Protein AF-A0A835W3C2-F1 (afdb_monomer)

pLDDT: mean 77.64, std 16.6, range [31.92, 95.81]

Solvent-accessible surface area (backbone atoms only — not comparable to full-atom values): 8813 Å² total; per-residue (Å²): 135,91,72,78,81,77,88,58,98,59,86,47,52,57,48,90,81,67,45,56,39,49,65,48,76,49,64,29,28,27,77,44,80,48,76,58,90,80,34,41,36,35,33,32,38,70,82,83,68,82,67,42,44,32,39,32,62,72,54,100,86,49,81,80,84,54,79,68,42,33,36,40,35,33,26,36,48,43,75,43,81,40,80,54,78,83,64,94,79,68,89,90,65,84,85,65,62,39,76,44,72,31,30,50,33,79,43,78,43,81,41,82,78,34,82,84,45,51,65,59,51,52,53,53,53,48,48,42,60,72,54,48,50,56,52,33,50,76,68,72,51,65,75,84,126

Sequence (145 aa):
MLSTLTTTESKRLKTSHGLEFKLAWVQGHVVSIGQEGSSVELTISDGSGPTLTACFRPALDQPVPELGQYVLLVGRLCQRRVPAARSQDDEAASKKRRKEWQLAAQKLKLLGGAARRAELWKQEVLMLHETIYPTLVQRGLTPTQ

Secondary structure (DSSP, 8-state):
--------S-SSEEPTTS-EESEEEEEEEEEEEEEETTEEEEEEE-SSSS-EEEEE---TTPPPPPTT-EEEEEEEEEEEEEPPP--SS-TT----PEEEEEEEEEEEEE-TTGGGTHHHHHHHHHHIIIIIHHHHHHTT-----

Radius of gyration: 17.04 Å; Cα contacts (8 Å, |Δi|>4): 234; chains: 1; bounding box: 37×49×38 Å

Mean predicted aligned error: 10.24 Å

Structure (mmCIF, N/CA/C/O backbone):
data_AF-A0A835W3C2-F1
#
_entry.id   AF-A0A835W3C2-F1
#
loop_
_atom_site.group_PDB
_atom_site.id
_atom_site.type_symbol
_atom_site.label_atom_id
_atom_site.label_alt_id
_atom_site.label_comp_id
_atom_site.label_asym_id
_atom_site.label_entity_id
_atom_site.label_seq_id
_atom_site.pdbx_PDB_ins_code
_atom_site.Cartn_x
_atom_site.Cartn_y
_atom_site.Cartn_z
_atom_site.occupancy
_atom_site.B_iso_or_equiv
_atom_site.auth_seq_id
_atom_site.auth_comp_id
_atom_site.auth_asym_id
_atom_site.auth_atom_id
_atom_site.pdbx_PDB_model_num
ATOM 1 N N . MET A 1 1 ? 17.436 3.508 -3.710 1.00 31.92 1 MET A N 1
ATOM 2 C CA . MET A 1 1 ? 17.337 4.644 -4.655 1.00 31.92 1 MET A CA 1
ATOM 3 C C . MET A 1 1 ? 16.161 4.393 -5.590 1.00 31.92 1 MET A C 1
ATOM 5 O O . MET A 1 1 ? 16.217 3.438 -6.350 1.00 31.92 1 MET A O 1
ATOM 9 N N . LEU A 1 2 ? 15.087 5.184 -5.507 1.00 34.00 2 LEU A N 1
ATOM 10 C CA . LEU A 1 2 ? 13.957 5.112 -6.444 1.00 34.00 2 LEU A CA 1
ATOM 11 C C . LEU A 1 2 ? 14.202 6.105 -7.583 1.00 34.00 2 LEU A C 1
ATOM 13 O O . LEU A 1 2 ? 13.963 7.303 -7.443 1.00 34.00 2 LEU A O 1
ATOM 17 N N . SER A 1 3 ? 14.737 5.600 -8.690 1.00 32.91 3 SER A N 1
ATOM 18 C CA . SER A 1 3 ? 15.066 6.396 -9.871 1.00 32.91 3 SER A CA 1
ATOM 19 C C . SER A 1 3 ? 13.843 6.533 -10.783 1.00 32.91 3 SER A C 1
ATOM 21 O O . SER A 1 3 ? 13.309 5.541 -11.273 1.00 32.91 3 SER A O 1
ATOM 23 N N . THR A 1 4 ? 13.415 7.784 -10.975 1.00 38.66 4 THR A N 1
ATOM 24 C CA . THR A 1 4 ? 12.726 8.326 -12.163 1.00 38.66 4 THR A CA 1
ATOM 25 C C . THR A 1 4 ? 11.587 7.489 -12.772 1.00 38.66 4 THR A C 1
ATOM 27 O O . THR A 1 4 ? 11.744 6.745 -13.737 1.00 38.66 4 THR A O 1
ATOM 30 N N . LEU A 1 5 ? 10.376 7.729 -12.258 1.00 45.06 5 LEU A N 1
ATOM 31 C CA . LEU A 1 5 ? 9.103 7.292 -12.836 1.00 45.06 5 LEU A CA 1
ATOM 32 C C . LEU A 1 5 ? 8.813 8.070 -14.129 1.00 45.06 5 LEU A C 1
ATOM 34 O O . LEU A 1 5 ? 8.457 9.248 -14.084 1.00 45.06 5 LEU A O 1
ATOM 38 N N . THR A 1 6 ? 8.929 7.423 -15.286 1.00 42.06 6 THR A N 1
ATOM 39 C CA . THR A 1 6 ? 8.504 8.015 -16.561 1.00 42.06 6 THR A CA 1
ATOM 40 C C . THR A 1 6 ? 7.017 7.746 -16.784 1.00 42.06 6 THR A C 1
ATOM 42 O O . THR A 1 6 ? 6.575 6.625 -17.031 1.00 42.06 6 THR A O 1
ATOM 45 N N . THR A 1 7 ? 6.208 8.797 -16.666 1.00 44.00 7 THR A N 1
ATOM 46 C CA . THR A 1 7 ? 4.791 8.777 -17.038 1.00 44.00 7 THR A CA 1
ATOM 47 C C . THR A 1 7 ? 4.669 8.755 -18.559 1.00 44.00 7 THR A C 1
ATOM 49 O O . THR A 1 7 ? 4.656 9.806 -19.194 1.00 44.00 7 THR A O 1
ATOM 52 N N . THR A 1 8 ? 4.589 7.569 -19.149 1.00 43.88 8 THR A N 1
ATOM 53 C CA . THR A 1 8 ? 4.031 7.394 -20.498 1.00 43.88 8 THR A CA 1
ATOM 54 C C . THR A 1 8 ? 2.533 7.114 -20.387 1.00 43.88 8 THR A C 1
ATOM 56 O O . THR A 1 8 ? 2.042 6.760 -19.318 1.00 43.88 8 THR A O 1
ATOM 59 N N . GLU A 1 9 ? 1.787 7.328 -21.468 1.00 49.66 9 GLU A N 1
ATOM 60 C CA . GLU A 1 9 ? 0.314 7.307 -21.577 1.00 49.66 9 GLU A CA 1
ATOM 61 C C . GLU A 1 9 ? -0.384 6.021 -21.077 1.00 49.66 9 GLU A C 1
ATOM 63 O O . GLU A 1 9 ? -1.614 5.952 -20.995 1.00 49.66 9 GLU A O 1
ATOM 68 N N . SER A 1 10 ? 0.388 5.011 -20.679 1.00 52.69 10 SER A N 1
ATOM 69 C CA . SER A 1 10 ? -0.075 3.790 -20.039 1.00 52.69 10 SER A CA 1
ATOM 70 C C . SER A 1 10 ? -0.694 4.058 -18.663 1.00 52.69 10 SER A C 1
ATOM 72 O O . SER A 1 10 ? -0.063 4.562 -17.736 1.00 52.69 10 SER A O 1
ATOM 74 N N . LYS A 1 11 ? -1.936 3.594 -18.470 1.00 67.56 11 LYS A N 1
ATOM 75 C CA . LYS A 1 11 ? -2.623 3.497 -17.161 1.00 67.56 11 LYS A CA 1
ATOM 76 C C . LYS A 1 11 ? -1.985 2.442 -16.226 1.00 67.56 11 LYS A C 1
ATOM 78 O O . LYS A 1 11 ? -2.686 1.839 -15.417 1.00 67.56 11 LYS A O 1
ATOM 83 N N . ARG A 1 12 ? -0.691 2.155 -16.387 1.00 73.62 12 ARG A N 1
ATOM 84 C CA . ARG A 1 12 ? 0.070 1.095 -15.711 1.00 73.62 12 ARG A CA 1
ATOM 85 C C . ARG A 1 12 ? 1.355 1.679 -15.140 1.00 73.62 12 ARG A C 1
ATOM 87 O O . ARG A 1 12 ? 1.952 2.563 -15.749 1.00 73.62 12 ARG A O 1
ATOM 94 N N . LEU A 1 13 ? 1.762 1.195 -13.973 1.00 75.81 13 LEU A N 1
ATOM 95 C CA . LEU A 1 13 ? 3.017 1.603 -13.355 1.00 75.81 13 LEU A CA 1
ATOM 96 C C . LEU A 1 13 ? 4.154 0.820 -14.013 1.00 75.81 13 LEU A C 1
ATOM 98 O O . LEU A 1 13 ? 4.135 -0.407 -13.972 1.00 75.81 13 LEU A O 1
ATOM 102 N N . LYS A 1 14 ? 5.130 1.513 -14.602 1.00 77.88 14 LYS A N 1
ATOM 103 C CA . LYS A 1 14 ? 6.320 0.891 -15.188 1.00 77.88 14 LYS A CA 1
ATOM 104 C C . LYS A 1 14 ? 7.503 1.022 -14.231 1.00 77.88 14 LYS A C 1
ATOM 106 O O . LYS A 1 14 ? 7.789 2.126 -13.770 1.00 77.88 14 LYS A O 1
ATOM 111 N N . THR A 1 15 ? 8.170 -0.084 -13.915 1.00 75.12 15 THR A N 1
ATOM 112 C CA . THR A 1 15 ? 9.393 -0.071 -13.096 1.00 75.12 15 THR A CA 1
ATOM 113 C C . THR A 1 15 ? 10.611 0.331 -13.926 1.00 75.12 15 THR A C 1
ATOM 115 O O . THR A 1 15 ? 10.563 0.341 -15.157 1.00 75.12 15 THR A O 1
ATOM 118 N N . SER A 1 16 ? 11.733 0.620 -13.258 1.00 73.88 16 SER A N 1
ATOM 119 C CA . SER A 1 16 ? 13.038 0.883 -13.891 1.00 73.88 16 SER A CA 1
ATOM 120 C C . SER A 1 16 ? 13.499 -0.254 -14.811 1.00 73.88 16 SER A C 1
ATOM 122 O O . SER A 1 16 ? 14.180 -0.013 -15.802 1.00 73.88 16 SER A O 1
ATOM 124 N N . HIS A 1 17 ? 13.076 -1.484 -14.518 1.00 69.69 17 HIS A N 1
ATOM 125 C CA . HIS A 1 17 ? 13.359 -2.677 -15.315 1.00 69.69 17 HIS A CA 1
ATOM 126 C C . HIS A 1 17 ? 12.393 -2.868 -16.497 1.00 69.69 17 HIS A C 1
ATOM 128 O O . HIS A 1 17 ? 12.489 -3.844 -17.231 1.00 69.69 17 HIS A O 1
ATOM 134 N N . GLY A 1 18 ? 11.443 -1.952 -16.691 1.00 74.88 18 GLY A N 1
ATOM 135 C CA . GLY A 1 18 ? 10.491 -1.985 -17.795 1.00 74.88 18 GLY A CA 1
ATOM 136 C C . GLY A 1 18 ? 9.267 -2.876 -17.578 1.00 74.88 18 GLY A C 1
ATOM 137 O O . GLY A 1 18 ? 8.443 -2.972 -18.485 1.00 74.88 18 GLY A O 1
ATOM 138 N N . LEU A 1 19 ? 9.113 -3.477 -16.394 1.00 75.56 19 LEU A N 1
ATOM 139 C CA . LEU A 1 19 ? 7.941 -4.279 -16.042 1.00 75.56 19 LEU A CA 1
ATOM 140 C C . LEU A 1 19 ? 6.740 -3.376 -15.763 1.00 75.56 19 LEU A C 1
ATOM 142 O O . LEU A 1 19 ? 6.868 -2.359 -15.080 1.00 75.56 19 LEU A O 1
ATOM 146 N N . GLU A 1 20 ? 5.571 -3.763 -16.264 1.00 82.00 20 GLU A N 1
ATOM 147 C CA . GLU A 1 20 ? 4.326 -3.025 -16.066 1.00 82.00 20 GLU A CA 1
ATOM 148 C C . GLU A 1 20 ? 3.419 -3.711 -15.049 1.00 82.00 20 GLU A C 1
ATOM 150 O O . GLU A 1 20 ? 3.090 -4.886 -15.190 1.00 82.00 20 GLU A O 1
ATOM 155 N N . PHE A 1 21 ? 2.933 -2.944 -14.076 1.00 80.25 21 PHE A N 1
ATOM 156 C CA . PHE A 1 21 ? 2.046 -3.426 -13.028 1.00 80.25 21 PHE A CA 1
ATOM 157 C C . PHE A 1 21 ? 0.715 -2.678 -13.046 1.00 80.25 21 PHE A C 1
ATOM 159 O O . PHE A 1 21 ? 0.643 -1.450 -13.167 1.00 80.25 21 PHE A O 1
ATOM 166 N N . LYS A 1 22 ? -0.365 -3.447 -12.898 1.00 84.44 22 LYS A N 1
ATOM 167 C CA . LYS A 1 22 ? -1.735 -2.944 -12.709 1.00 84.44 22 LYS A CA 1
ATOM 168 C C . LYS A 1 22 ? -2.271 -3.265 -11.318 1.00 84.44 22 LYS A C 1
ATOM 170 O O . LYS A 1 22 ? -3.086 -2.511 -10.787 1.00 84.44 22 LYS A O 1
ATOM 175 N N . LEU A 1 23 ? -1.834 -4.386 -10.755 1.00 88.62 23 LEU A N 1
ATOM 176 C CA . LEU A 1 23 ? -2.178 -4.849 -9.422 1.00 88.62 23 LEU A CA 1
ATOM 177 C C . LEU A 1 23 ? -0.943 -4.759 -8.538 1.00 88.62 23 LEU A C 1
ATOM 179 O O . LEU A 1 23 ? 0.173 -4.981 -9.002 1.00 88.62 23 LEU A O 1
ATOM 183 N N . ALA A 1 24 ? -1.166 -4.428 -7.276 1.00 88.50 24 ALA A N 1
ATOM 184 C CA . ALA A 1 24 ? -0.131 -4.428 -6.266 1.00 88.50 24 ALA A CA 1
ATOM 185 C C . ALA A 1 24 ? -0.704 -4.945 -4.952 1.00 88.50 24 ALA A C 1
ATOM 187 O O . ALA A 1 24 ? -1.874 -4.719 -4.620 1.00 88.50 24 ALA A O 1
ATOM 188 N N . TRP A 1 25 ? 0.157 -5.619 -4.207 1.00 90.12 25 TRP A N 1
ATOM 189 C CA . TRP A 1 25 ? -0.012 -5.826 -2.786 1.00 90.12 25 TRP A CA 1
ATOM 190 C C . TRP A 1 25 ? 1.011 -4.941 -2.077 1.00 90.12 25 TRP A C 1
ATOM 192 O O . TRP A 1 25 ? 2.153 -4.827 -2.517 1.00 90.12 25 TRP A O 1
ATOM 202 N N . VAL A 1 26 ? 0.568 -4.238 -1.042 1.00 89.31 26 VAL A N 1
ATOM 203 C CA . VAL A 1 26 ? 1.365 -3.245 -0.323 1.00 89.31 26 VAL A CA 1
ATOM 204 C C . VAL A 1 26 ? 1.240 -3.523 1.153 1.00 89.31 26 VAL A C 1
ATOM 206 O O . VAL A 1 26 ? 0.141 -3.736 1.666 1.00 89.31 26 VAL A O 1
ATOM 209 N N . GLN A 1 27 ? 2.378 -3.505 1.825 1.00 90.69 27 GLN A N 1
ATOM 210 C CA . GLN A 1 27 ? 2.475 -3.839 3.226 1.00 90.69 27 GLN A CA 1
ATOM 211 C C . GLN A 1 27 ? 3.314 -2.799 3.948 1.00 90.69 27 GLN A C 1
ATOM 213 O O . GLN A 1 27 ? 4.401 -2.449 3.501 1.00 90.69 27 GLN A O 1
ATOM 218 N N . GLY A 1 28 ? 2.795 -2.291 5.058 1.00 92.06 28 GLY A N 1
ATOM 219 C CA . GLY A 1 28 ? 3.430 -1.216 5.808 1.00 92.06 28 GLY A CA 1
ATOM 220 C C . GLY A 1 28 ? 2.575 -0.790 6.989 1.00 92.06 28 GLY A C 1
ATOM 221 O O . GLY A 1 28 ? 1.558 -1.422 7.278 1.00 92.06 28 GLY A O 1
ATOM 222 N N . HIS A 1 29 ? 2.991 0.270 7.670 1.00 93.19 29 HIS A N 1
ATOM 223 C CA . HIS A 1 29 ? 2.245 0.858 8.776 1.00 93.19 29 HIS A CA 1
ATOM 224 C C . HIS A 1 29 ? 1.516 2.128 8.339 1.00 93.19 29 HIS A C 1
ATOM 226 O O . HIS A 1 29 ? 1.971 2.855 7.451 1.00 93.19 29 HIS A O 1
ATOM 232 N N . VAL A 1 30 ? 0.366 2.376 8.958 1.00 95.00 30 VAL A N 1
ATOM 233 C CA . VAL A 1 30 ? -0.472 3.544 8.683 1.00 95.00 30 VAL A CA 1
ATOM 234 C C . VAL A 1 30 ? 0.146 4.776 9.339 1.00 95.00 30 VAL A C 1
ATOM 236 O O . VAL A 1 30 ? 0.331 4.805 10.552 1.00 95.00 30 VAL A O 1
ATOM 239 N N . VAL A 1 31 ? 0.445 5.804 8.547 1.00 95.81 31 VAL A N 1
ATOM 240 C CA . VAL A 1 31 ? 1.017 7.071 9.039 1.00 95.81 31 VAL A CA 1
ATOM 241 C C . VAL A 1 31 ? 0.025 8.228 9.001 1.00 95.81 31 VAL A C 1
ATOM 243 O O . VAL A 1 31 ? 0.180 9.193 9.741 1.00 95.81 31 VAL A O 1
ATOM 246 N N . SER A 1 32 ? -1.012 8.138 8.167 1.00 95.44 32 SER A N 1
ATOM 247 C CA . SER A 1 32 ? -2.127 9.081 8.190 1.00 95.44 32 SER A CA 1
ATOM 248 C C . SER A 1 32 ? -3.418 8.400 7.758 1.00 95.44 32 SER A C 1
ATOM 250 O O . SER 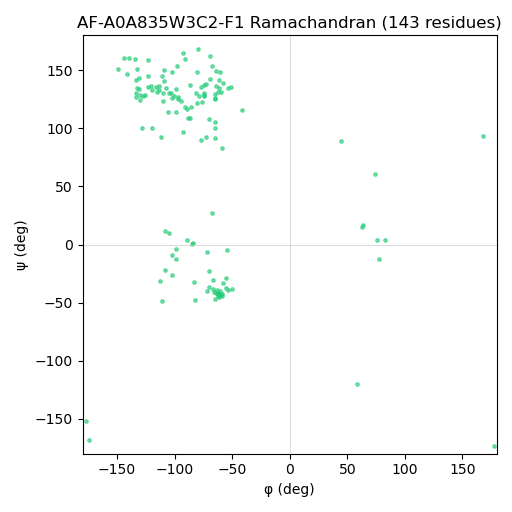A 1 32 ? -3.397 7.469 6.950 1.00 95.44 32 SER A O 1
ATOM 252 N N . ILE A 1 33 ? -4.537 8.903 8.272 1.00 95.44 33 ILE A N 1
ATOM 253 C CA . ILE A 1 33 ? -5.885 8.463 7.919 1.00 95.44 33 ILE A CA 1
ATOM 254 C C . ILE A 1 33 ? -6.673 9.708 7.526 1.00 95.44 33 ILE A C 1
ATOM 256 O O . ILE A 1 33 ? -6.692 10.693 8.261 1.00 95.44 33 ILE A O 1
ATOM 260 N N . GLY A 1 34 ? -7.291 9.668 6.355 1.00 92.94 34 GLY A N 1
ATOM 261 C CA . GLY A 1 34 ? -8.236 10.660 5.869 1.00 92.94 34 GLY A CA 1
ATOM 262 C C . GLY A 1 34 ? -9.559 9.990 5.520 1.00 92.94 34 GLY A C 1
ATOM 263 O O . GLY A 1 34 ? -9.616 8.787 5.263 1.00 92.94 34 GLY A O 1
ATOM 264 N N . GLN A 1 35 ? -10.632 10.770 5.491 1.00 89.88 35 GLN A N 1
ATOM 265 C CA . GLN A 1 35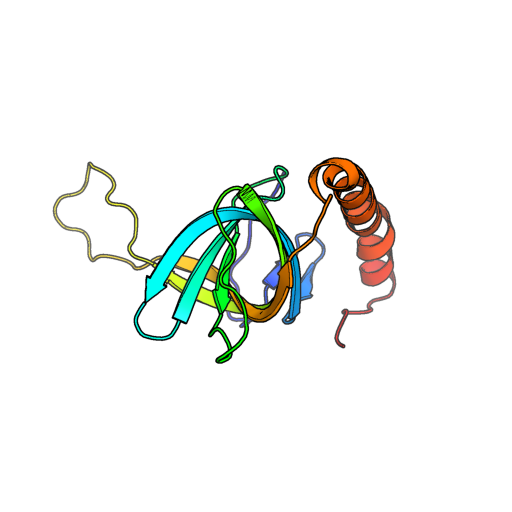 ? -11.942 10.290 5.074 1.00 89.88 35 GLN A CA 1
ATOM 266 C C . GLN A 1 35 ? -12.526 11.243 4.035 1.00 89.88 35 GLN A C 1
ATOM 268 O O . GLN A 1 35 ? -12.590 12.451 4.255 1.00 89.88 35 GLN A O 1
ATOM 273 N N . GLU A 1 36 ? -12.962 10.687 2.908 1.00 85.38 36 GLU A N 1
ATOM 274 C CA . GLU A 1 36 ? -13.618 11.422 1.830 1.00 85.38 36 GLU A CA 1
ATOM 275 C C . GLU A 1 36 ? -14.935 10.715 1.483 1.00 85.38 36 GLU A C 1
ATOM 277 O O . GLU A 1 36 ? -14.975 9.674 0.816 1.00 85.38 36 GLU A O 1
ATOM 282 N N . GLY A 1 37 ? -16.039 11.258 2.004 1.00 86.50 37 GLY A N 1
ATOM 283 C CA . GLY A 1 37 ? -17.361 10.644 1.901 1.00 86.50 37 GLY A CA 1
ATOM 284 C C . GLY A 1 37 ? -17.385 9.240 2.514 1.00 86.50 37 GLY A C 1
ATOM 285 O O . GLY A 1 37 ? -17.106 9.057 3.698 1.00 86.50 37 GLY A O 1
ATOM 286 N N . SER A 1 38 ? -17.716 8.239 1.694 1.00 87.81 38 SER A N 1
ATOM 287 C CA . SER A 1 38 ? -17.760 6.825 2.094 1.00 87.81 38 SER A CA 1
ATOM 288 C C . SER A 1 38 ? -16.427 6.085 1.916 1.00 87.81 38 SER A C 1
ATOM 290 O O . SER A 1 38 ? -16.394 4.860 2.033 1.00 87.81 38 SER A O 1
ATOM 292 N N . SER A 1 39 ? -15.361 6.780 1.512 1.00 89.94 39 SER A N 1
ATOM 293 C CA . SER A 1 39 ? -14.050 6.176 1.265 1.00 89.94 39 SER A CA 1
ATOM 294 C C . SER 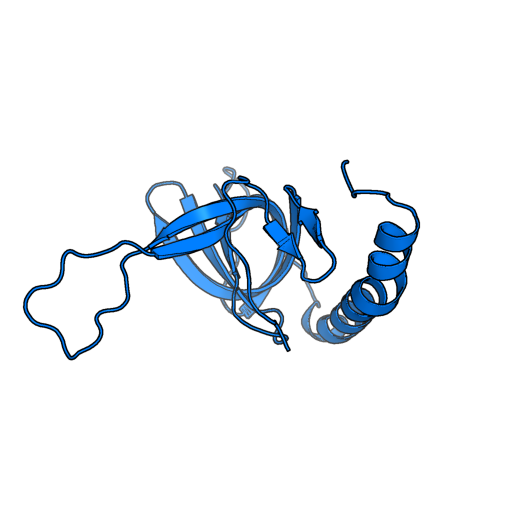A 1 39 ? -13.068 6.612 2.346 1.00 89.94 39 SER A C 1
ATOM 296 O O . SER A 1 39 ? -13.069 7.765 2.774 1.00 89.94 39 SER A O 1
ATOM 298 N N . VAL A 1 40 ? -12.223 5.679 2.770 1.00 92.62 40 VAL A N 1
ATOM 299 C CA . VAL A 1 40 ? -11.127 5.927 3.702 1.00 92.62 40 VAL A CA 1
ATOM 300 C C . VAL A 1 40 ? -9.829 5.976 2.908 1.00 92.62 40 VAL A C 1
ATOM 302 O O . VAL A 1 40 ? -9.548 5.095 2.090 1.00 92.62 40 VAL A O 1
ATOM 305 N N . GLU A 1 41 ? -9.048 7.018 3.151 1.00 94.44 41 GLU A N 1
ATOM 306 C CA . GLU A 1 41 ? -7.708 7.210 2.617 1.00 94.44 41 GLU A CA 1
ATOM 307 C C . GLU A 1 41 ? -6.683 6.879 3.703 1.00 94.44 41 GLU A C 1
ATOM 309 O O . GLU A 1 41 ? -6.721 7.429 4.799 1.00 94.44 41 GLU A O 1
ATOM 314 N N . LEU A 1 42 ? -5.754 5.982 3.398 1.00 95.06 42 LEU A N 1
ATOM 315 C CA . LEU A 1 42 ? -4.632 5.632 4.256 1.00 95.06 42 LEU A CA 1
ATOM 316 C C . LEU A 1 42 ? -3.343 6.047 3.566 1.00 95.06 42 LEU A C 1
ATOM 318 O O . LEU A 1 42 ? -3.108 5.681 2.415 1.00 95.06 42 LEU A O 1
ATOM 322 N N . THR A 1 43 ? -2.470 6.735 4.286 1.00 94.94 43 THR A N 1
ATOM 323 C CA . THR A 1 43 ? -1.074 6.869 3.870 1.00 94.94 43 THR A CA 1
ATOM 324 C C . THR A 1 43 ? -0.273 5.784 4.565 1.00 94.94 43 THR A C 1
ATOM 326 O O . THR A 1 43 ? -0.304 5.677 5.792 1.00 94.94 43 THR A O 1
ATOM 329 N N . ILE A 1 44 ? 0.425 4.968 3.779 1.00 94.06 44 ILE A N 1
ATOM 330 C CA . ILE A 1 44 ? 1.173 3.800 4.244 1.00 94.06 44 ILE A CA 1
ATOM 331 C C . ILE A 1 44 ? 2.666 4.029 4.036 1.00 94.06 44 ILE A C 1
ATOM 333 O O . ILE A 1 44 ? 3.088 4.491 2.974 1.00 94.06 44 ILE A O 1
ATOM 337 N N . SER A 1 45 ? 3.460 3.670 5.042 1.00 91.75 45 SER A N 1
ATOM 338 C CA . SER A 1 45 ? 4.920 3.651 4.974 1.00 91.75 45 SER A CA 1
ATOM 339 C C . SER A 1 4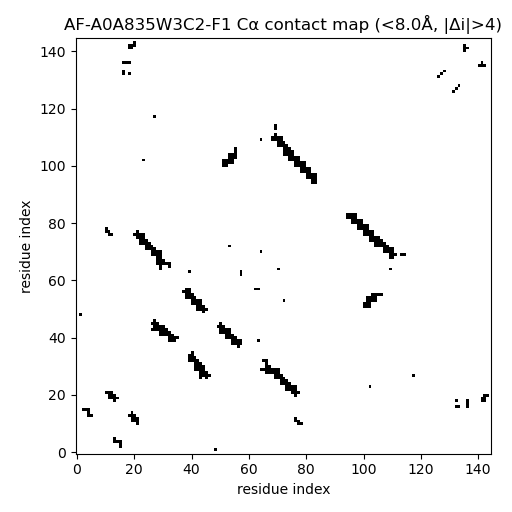5 ? 5.453 2.244 5.230 1.00 91.75 45 SER A C 1
ATOM 341 O O . SER A 1 45 ? 5.070 1.580 6.196 1.00 91.75 45 SER A O 1
ATOM 343 N N . ASP A 1 46 ? 6.370 1.788 4.385 1.00 86.31 46 ASP A N 1
ATOM 344 C CA . ASP A 1 46 ? 7.174 0.579 4.597 1.00 86.31 46 ASP A CA 1
ATOM 345 C C . ASP A 1 46 ? 8.584 0.906 5.144 1.00 86.31 46 ASP A C 1
ATOM 347 O O . ASP A 1 46 ? 9.359 0.008 5.476 1.00 86.31 46 ASP A O 1
ATOM 351 N N . GLY A 1 47 ? 8.910 2.200 5.268 1.00 82.69 47 GLY A N 1
ATOM 352 C CA . GLY A 1 47 ? 10.212 2.709 5.699 1.00 82.69 47 GLY A CA 1
ATOM 353 C C . GLY A 1 47 ? 11.322 2.641 4.644 1.00 82.69 47 GLY A C 1
ATOM 354 O O . GLY A 1 47 ? 12.456 2.979 4.970 1.00 82.69 47 GLY A O 1
ATOM 355 N N . SER A 1 48 ? 11.037 2.208 3.410 1.00 74.56 48 SER A N 1
ATOM 356 C CA . SER A 1 48 ? 12.042 2.051 2.345 1.00 74.56 48 SER A CA 1
ATOM 357 C C . SER A 1 48 ? 12.084 3.226 1.356 1.00 74.56 48 SER A C 1
ATOM 359 O O . SER A 1 48 ? 13.036 3.364 0.582 1.00 74.56 48 SER A O 1
ATOM 361 N N . GLY A 1 49 ? 11.079 4.105 1.388 1.00 78.81 49 GLY A N 1
ATOM 362 C CA . GLY A 1 49 ? 10.964 5.207 0.440 1.00 78.81 49 GLY A CA 1
ATOM 363 C C . GLY A 1 49 ? 9.769 6.130 0.697 1.00 78.81 49 GLY A C 1
ATOM 364 O O . GLY A 1 49 ? 9.365 6.308 1.849 1.00 78.81 49 GLY A O 1
ATOM 365 N N . PRO A 1 50 ? 9.227 6.774 -0.358 1.00 84.06 50 PRO A N 1
ATOM 366 C CA . PRO A 1 50 ? 8.067 7.638 -0.227 1.00 84.06 50 PRO A CA 1
ATOM 367 C C . PRO A 1 50 ? 6.851 6.825 0.211 1.00 84.06 50 PRO A C 1
ATOM 369 O O . PRO A 1 50 ? 6.701 5.652 -0.133 1.00 84.06 50 PRO A O 1
ATOM 372 N N . THR A 1 51 ? 5.960 7.475 0.946 1.00 89.69 51 THR A N 1
ATOM 373 C CA . THR A 1 51 ? 4.706 6.860 1.354 1.00 89.69 51 THR A CA 1
ATOM 374 C C . THR A 1 51 ? 3.793 6.622 0.157 1.00 89.69 51 THR A C 1
ATOM 376 O O . THR A 1 51 ? 3.849 7.326 -0.855 1.00 89.69 51 THR A O 1
ATOM 379 N N . LEU A 1 52 ? 2.923 5.624 0.283 1.00 91.25 52 LEU A N 1
ATOM 380 C CA . LEU A 1 52 ? 1.887 5.343 -0.698 1.00 91.25 52 LEU A CA 1
ATOM 381 C C . LEU A 1 52 ? 0.521 5.687 -0.120 1.00 91.25 52 LEU A C 1
ATOM 383 O O . LEU A 1 52 ? 0.155 5.217 0.957 1.00 91.25 52 LEU A O 1
ATOM 387 N N . THR A 1 53 ? -0.267 6.441 -0.876 1.00 93.69 53 THR A N 1
ATOM 388 C CA . THR A 1 53 ? -1.684 6.623 -0.575 1.00 93.69 53 THR A CA 1
ATOM 389 C C . THR A 1 53 ? -2.493 5.436 -1.089 1.00 93.69 53 THR A C 1
ATOM 391 O O . THR A 1 53 ? -2.397 5.057 -2.260 1.00 93.69 53 THR A O 1
ATOM 394 N N . ALA A 1 54 ? -3.337 4.875 -0.234 1.00 93.94 54 ALA A N 1
ATOM 395 C CA . ALA A 1 54 ? -4.308 3.857 -0.579 1.00 93.94 54 ALA A CA 1
ATOM 396 C C . ALA A 1 54 ? -5.719 4.309 -0.203 1.00 93.94 54 ALA A C 1
ATOM 398 O O . ALA A 1 54 ? -5.951 4.791 0.898 1.00 93.94 54 ALA A O 1
ATOM 399 N N . CYS A 1 55 ? -6.676 4.104 -1.100 1.00 93.38 55 CYS A N 1
ATOM 400 C CA . CYS A 1 55 ? -8.083 4.388 -0.854 1.00 93.38 55 CYS A CA 1
ATOM 401 C C . CYS A 1 55 ? -8.857 3.074 -0.847 1.00 93.38 55 CYS A C 1
ATOM 403 O O . CYS A 1 55 ? -8.709 2.264 -1.767 1.00 93.38 55 CYS A O 1
ATOM 405 N N . PHE A 1 56 ? -9.711 2.875 0.150 1.00 92.31 56 PHE A N 1
ATOM 406 C CA . PHE A 1 56 ? -10.629 1.741 0.199 1.00 92.31 56 PHE A CA 1
ATOM 407 C C . PHE A 1 56 ? -11.996 2.182 0.714 1.00 92.31 56 PHE A C 1
ATOM 409 O O . PHE A 1 56 ? -12.141 3.235 1.332 1.00 92.31 56 PHE A O 1
ATOM 416 N N . ARG A 1 57 ? -13.018 1.374 0.439 1.00 91.19 57 ARG A N 1
ATOM 417 C CA . ARG A 1 57 ? -14.333 1.528 1.060 1.00 91.19 57 ARG A CA 1
ATOM 418 C C . ARG A 1 57 ? -14.484 0.418 2.092 1.00 91.19 57 ARG A C 1
ATOM 420 O O . ARG A 1 57 ? -14.475 -0.742 1.674 1.00 91.19 57 ARG A O 1
ATOM 427 N N . PRO A 1 58 ? -14.564 0.735 3.393 1.00 86.94 58 PRO A N 1
ATOM 428 C CA . PRO A 1 58 ? -14.791 -0.286 4.403 1.00 86.94 58 PRO A CA 1
ATOM 429 C C . PRO A 1 58 ? -16.139 -0.969 4.146 1.00 86.94 58 PRO A C 1
ATOM 431 O O . PRO A 1 58 ? -17.137 -0.307 3.851 1.00 86.94 58 PRO A O 1
ATOM 434 N N . ALA A 1 59 ? -16.160 -2.299 4.223 1.00 85.12 59 ALA A N 1
ATOM 435 C CA . ALA A 1 59 ? -17.414 -3.038 4.356 1.00 85.12 59 ALA A CA 1
ATOM 436 C C . ALA A 1 59 ? -18.026 -2.780 5.747 1.00 85.12 59 ALA A C 1
ATOM 438 O O . ALA A 1 59 ? -17.309 -2.348 6.648 1.00 85.12 59 ALA A O 1
ATOM 439 N N . LEU A 1 60 ? -19.325 -3.063 5.923 1.00 76.75 60 LEU A N 1
ATOM 440 C CA . LEU A 1 60 ? -20.075 -2.738 7.149 1.00 76.75 60 LEU A CA 1
ATOM 44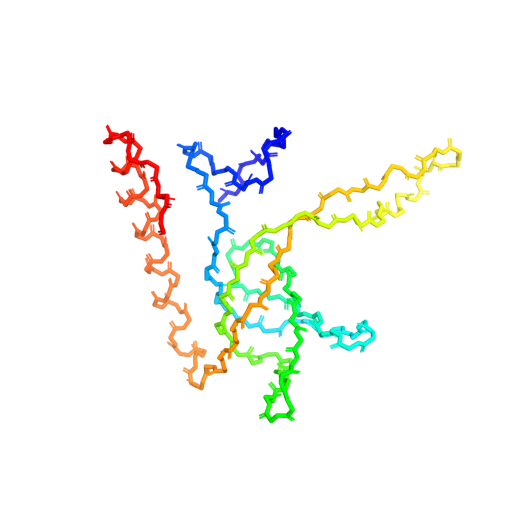1 C C . LEU A 1 60 ? -19.369 -3.198 8.443 1.00 76.75 60 LEU A C 1
ATOM 443 O O . LEU A 1 60 ? -19.353 -2.455 9.417 1.00 76.75 60 LEU A O 1
ATOM 447 N N . ASP A 1 61 ? -18.726 -4.369 8.406 1.00 79.81 61 ASP A N 1
ATOM 448 C CA . ASP A 1 61 ? -18.047 -4.989 9.554 1.00 79.81 61 ASP A CA 1
ATOM 449 C C . ASP A 1 61 ? -16.510 -4.968 9.448 1.00 79.81 61 ASP A C 1
ATOM 451 O O . ASP A 1 61 ? -15.810 -5.667 10.183 1.00 79.81 61 ASP A O 1
ATOM 455 N N . GLN A 1 62 ? -15.947 -4.215 8.497 1.00 82.69 62 GLN A N 1
ATOM 456 C CA . GLN A 1 62 ? -14.498 -4.143 8.326 1.00 82.69 62 GLN A CA 1
ATOM 457 C C . GLN A 1 62 ? -13.916 -3.009 9.184 1.00 82.69 62 GLN A C 1
ATOM 459 O O . GLN A 1 62 ? -14.205 -1.843 8.905 1.00 82.69 62 GLN A O 1
ATOM 464 N N . PRO A 1 63 ? -13.059 -3.305 10.182 1.00 84.88 63 PRO A N 1
ATOM 465 C CA . PRO A 1 63 ? -12.473 -2.269 11.021 1.00 84.88 63 PRO A CA 1
ATOM 466 C C . PRO A 1 63 ? -11.572 -1.351 10.193 1.00 84.88 63 PRO A C 1
ATOM 468 O O . PRO A 1 63 ? -10.768 -1.810 9.372 1.00 84.88 63 PRO A O 1
ATOM 471 N N . VAL A 1 64 ? -11.694 -0.047 10.432 1.00 88.88 64 VAL A N 1
ATOM 472 C CA . VAL A 1 64 ? -10.766 0.945 9.889 1.00 88.88 64 VAL A CA 1
ATOM 473 C C . VAL A 1 64 ? -9.455 0.844 10.678 1.00 88.88 64 VAL A C 1
ATOM 475 O O . VAL A 1 64 ? -9.504 0.864 11.907 1.00 88.88 64 VAL A O 1
ATOM 478 N N . PRO A 1 65 ? -8.293 0.711 10.015 1.00 92.25 65 PRO A N 1
ATOM 479 C CA . PRO A 1 65 ? -7.011 0.672 10.710 1.00 92.25 65 PRO A CA 1
ATOM 480 C C . PRO A 1 65 ? -6.740 1.946 11.501 1.00 92.25 65 PRO A C 1
ATOM 482 O O . PRO A 1 65 ? -7.092 3.037 11.059 1.00 92.25 65 PRO A O 1
ATOM 485 N N . GLU A 1 66 ? -6.024 1.811 12.610 1.00 93.44 66 GLU A N 1
ATOM 486 C CA . GLU A 1 66 ? -5.542 2.944 13.402 1.00 93.44 66 GLU A CA 1
ATOM 487 C C . GLU A 1 66 ? -4.123 3.362 12.989 1.00 93.44 66 GLU A C 1
ATOM 489 O O . GLU A 1 66 ? -3.392 2.620 12.324 1.00 93.44 66 GLU A O 1
ATOM 494 N N . LEU A 1 67 ? -3.710 4.559 13.412 1.00 94.62 67 LEU A N 1
ATOM 495 C CA . LEU A 1 67 ? -2.345 5.043 13.202 1.00 94.62 67 LEU A CA 1
ATOM 496 C C . LEU A 1 67 ? -1.324 4.087 13.833 1.00 94.62 67 LEU A C 1
ATOM 498 O O . LEU A 1 67 ? -1.515 3.569 14.930 1.00 94.62 67 LEU A O 1
ATOM 502 N N . GLY A 1 68 ? -0.227 3.845 13.121 1.00 91.62 68 GLY A N 1
ATOM 503 C CA . GLY A 1 68 ? 0.838 2.929 13.526 1.00 91.62 68 GLY A CA 1
ATOM 504 C C . GLY A 1 68 ? 0.519 1.445 13.324 1.00 91.62 68 GLY A C 1
ATOM 505 O O . GLY A 1 68 ? 1.437 0.624 13.364 1.00 91.62 68 GLY A O 1
ATOM 506 N N . GLN A 1 69 ? -0.737 1.069 13.055 1.00 92.62 69 GLN A N 1
ATOM 507 C CA . GLN A 1 69 ? -1.066 -0.324 12.768 1.00 92.62 69 GLN A CA 1
ATOM 508 C C . GLN A 1 69 ? -0.484 -0.754 11.425 1.00 92.62 69 GLN A C 1
ATOM 510 O O . GLN A 1 69 ? -0.471 -0.003 10.448 1.00 92.62 69 GLN A O 1
ATOM 515 N N . TYR A 1 70 ? -0.022 -1.999 11.375 1.00 93.19 70 TYR A N 1
ATOM 516 C CA . TYR A 1 70 ? 0.450 -2.607 10.141 1.00 93.19 70 TYR A CA 1
ATOM 517 C C . TYR A 1 70 ? -0.703 -3.231 9.371 1.00 93.19 70 TYR A C 1
ATOM 519 O O . TYR A 1 70 ? -1.543 -3.940 9.932 1.00 93.19 70 TYR A O 1
ATOM 527 N N . VAL A 1 71 ? -0.694 -3.017 8.061 1.00 93.50 71 VAL A N 1
ATOM 528 C CA . VAL A 1 71 ? -1.732 -3.482 7.148 1.00 93.50 71 VAL A CA 1
ATOM 529 C C . VAL A 1 71 ? -1.120 -4.145 5.921 1.00 93.50 71 VAL A C 1
ATOM 531 O O . VAL A 1 71 ? -0.023 -3.795 5.489 1.00 93.50 71 VAL A O 1
ATOM 534 N N . LEU A 1 72 ? -1.860 -5.093 5.351 1.00 92.50 72 LEU A N 1
ATOM 5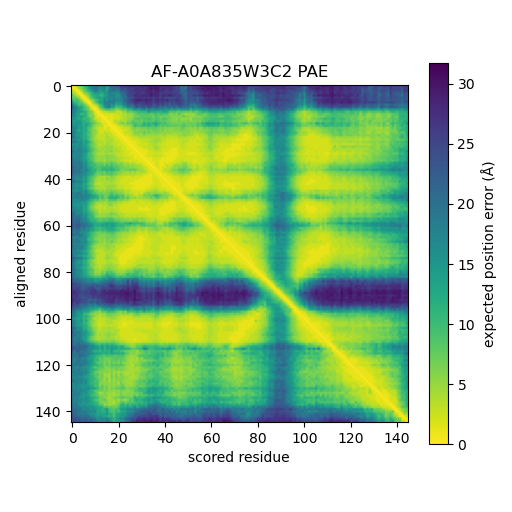35 C CA . LEU A 1 72 ? -1.678 -5.591 3.993 1.00 92.50 72 LEU A CA 1
ATOM 536 C C . LEU A 1 72 ? -2.865 -5.124 3.154 1.00 92.50 72 LEU A C 1
ATOM 538 O O . LEU A 1 72 ? -4.020 -5.419 3.471 1.00 92.50 72 LEU A O 1
ATOM 542 N N . LEU A 1 73 ? -2.569 -4.425 2.068 1.00 93.31 73 LEU A N 1
ATOM 543 C CA . LEU A 1 73 ? -3.539 -3.915 1.113 1.00 93.31 73 LEU A CA 1
ATOM 544 C C . LEU A 1 73 ? -3.312 -4.581 -0.233 1.00 93.31 73 LEU A C 1
ATOM 546 O O . LEU A 1 73 ? -2.180 -4.677 -0.691 1.00 93.31 73 LEU A O 1
ATOM 550 N N . VAL A 1 74 ? -4.386 -5.008 -0.889 1.00 93.56 74 VAL A N 1
ATOM 551 C CA . VAL A 1 74 ? -4.323 -5.565 -2.245 1.00 93.56 74 VAL A CA 1
ATOM 552 C C . VAL A 1 74 ? -5.286 -4.794 -3.123 1.00 93.56 74 VAL A C 1
ATOM 554 O O . VAL A 1 74 ? -6.456 -4.622 -2.771 1.00 93.56 74 VAL A O 1
ATOM 557 N N . GLY A 1 75 ? -4.807 -4.315 -4.267 1.00 93.81 75 GLY A N 1
ATOM 558 C CA . GLY A 1 75 ? -5.624 -3.472 -5.121 1.00 93.81 75 GLY A CA 1
ATOM 559 C C . GLY A 1 75 ? -4.999 -3.112 -6.453 1.00 93.81 75 GLY A C 1
ATOM 560 O O . GLY A 1 75 ? -3.992 -3.674 -6.881 1.00 93.81 75 GLY A O 1
ATOM 561 N N . ARG A 1 76 ? -5.642 -2.153 -7.120 1.00 92.31 76 ARG A N 1
ATOM 562 C CA . ARG A 1 76 ? -5.215 -1.635 -8.421 1.00 92.31 76 ARG A CA 1
ATOM 563 C C . ARG A 1 76 ? -4.445 -0.338 -8.252 1.00 92.31 76 ARG A C 1
ATOM 565 O O . ARG A 1 76 ? -4.909 0.571 -7.568 1.00 92.31 76 ARG A O 1
ATOM 572 N N . LEU A 1 77 ? -3.316 -0.230 -8.937 1.00 90.00 77 LEU A N 1
ATOM 573 C CA . LEU A 1 77 ? -2.589 1.027 -9.042 1.00 90.00 77 LEU A CA 1
ATOM 574 C C . LEU A 1 77 ? -3.324 1.953 -10.009 1.00 90.00 77 LEU A C 1
ATOM 576 O O . LEU A 1 77 ? -3.696 1.559 -11.117 1.00 90.00 77 LEU A O 1
ATOM 580 N N . CYS A 1 78 ? -3.552 3.192 -9.592 1.00 88.25 78 CYS A N 1
ATOM 581 C CA . CYS A 1 78 ? -4.174 4.215 -10.422 1.00 88.25 78 CYS A CA 1
ATOM 582 C C . CYS A 1 78 ? -3.564 5.588 -10.145 1.00 88.25 78 CYS A C 1
ATOM 584 O O . CYS A 1 78 ? -2.927 5.800 -9.119 1.00 88.25 78 CYS A O 1
ATOM 586 N N . GLN A 1 79 ? -3.733 6.521 -11.079 1.00 86.12 79 GLN A N 1
ATOM 587 C CA . GLN A 1 79 ? -3.251 7.889 -10.915 1.00 86.12 79 GLN A CA 1
ATOM 588 C C . GLN A 1 79 ? -4.384 8.783 -10.419 1.00 86.12 79 GLN A C 1
ATOM 590 O O . GLN A 1 79 ? -5.419 8.885 -11.082 1.00 86.12 79 GLN A O 1
ATOM 595 N N . ARG A 1 80 ? -4.168 9.475 -9.299 1.00 80.94 80 ARG A N 1
ATOM 596 C CA . ARG A 1 80 ? -5.034 10.566 -8.847 1.00 80.94 80 ARG A CA 1
ATOM 597 C C . ARG A 1 80 ? -4.469 11.918 -9.240 1.00 80.94 80 ARG A C 1
ATOM 599 O O . ARG A 1 80 ? -3.262 12.077 -9.402 1.00 80.94 80 ARG A O 1
ATOM 606 N N . ARG A 1 81 ? -5.352 12.906 -9.386 1.00 80.69 81 ARG A N 1
ATOM 607 C CA . ARG A 1 81 ? -4.957 14.308 -9.547 1.00 80.69 81 ARG A CA 1
ATOM 608 C C . ARG A 1 81 ? -4.894 14.946 -8.169 1.00 80.69 81 ARG A C 1
ATOM 610 O O . ARG A 1 81 ? -5.924 15.048 -7.515 1.00 80.69 81 ARG A O 1
ATOM 617 N N . VAL A 1 82 ? -3.724 15.417 -7.780 1.00 73.88 82 VAL A N 1
ATOM 618 C CA . VAL A 1 82 ? -3.525 16.192 -6.554 1.00 73.88 82 VAL A CA 1
ATOM 619 C C . VAL A 1 82 ? -3.234 17.653 -6.893 1.00 73.88 82 VAL A C 1
ATOM 621 O O . VAL A 1 82 ? -2.695 17.950 -7.972 1.00 73.88 82 VAL A O 1
ATOM 624 N N . PRO A 1 83 ? -3.617 18.594 -6.011 1.00 69.19 83 PRO A N 1
ATOM 625 C CA . PRO A 1 83 ? -3.154 19.970 -6.115 1.00 69.19 83 PRO A CA 1
ATOM 626 C C . PRO A 1 83 ? -1.624 19.975 -6.173 1.00 69.19 83 PRO A C 1
ATOM 628 O O . PRO A 1 83 ? -0.980 19.269 -5.402 1.00 69.19 83 PRO A O 1
ATOM 631 N N . ALA A 1 84 ? -1.033 20.754 -7.081 1.00 64.06 84 ALA A N 1
ATOM 632 C CA . ALA A 1 84 ? 0.388 21.049 -6.945 1.00 64.06 84 ALA A CA 1
ATOM 633 C C . ALA A 1 84 ? 0.581 21.756 -5.598 1.00 64.06 84 ALA A C 1
ATOM 635 O O . ALA A 1 84 ? -0.189 22.669 -5.277 1.00 64.06 84 ALA A O 1
ATOM 636 N N . ALA A 1 85 ? 1.552 21.301 -4.802 1.00 57.31 85 ALA A N 1
ATOM 637 C CA . ALA A 1 85 ? 1.944 22.011 -3.594 1.00 57.31 85 ALA A CA 1
ATOM 638 C C . ALA A 1 85 ? 2.201 23.478 -3.964 1.00 57.31 85 ALA A C 1
ATOM 640 O O . ALA A 1 85 ? 2.787 23.756 -5.013 1.00 57.31 85 ALA A O 1
ATOM 641 N N . ARG A 1 86 ? 1.698 24.413 -3.151 1.00 47.75 86 ARG A N 1
ATOM 642 C CA . ARG A 1 86 ? 1.979 25.836 -3.342 1.00 47.75 86 ARG A CA 1
ATOM 643 C C . ARG A 1 86 ? 3.474 26.0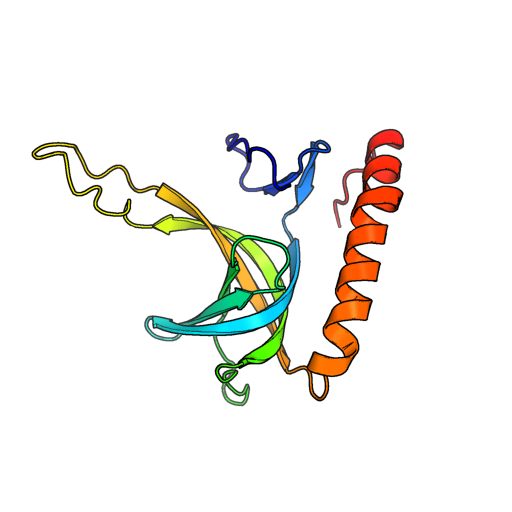33 -3.108 1.00 47.75 86 ARG A C 1
ATOM 645 O O . ARG A 1 86 ? 3.903 26.062 -1.960 1.00 47.75 86 ARG A O 1
ATOM 652 N N . SER A 1 87 ? 4.254 26.130 -4.176 1.00 47.62 87 SER A N 1
ATOM 653 C CA . SER A 1 87 ? 5.553 26.788 -4.097 1.00 47.62 87 SER A CA 1
ATOM 654 C C . SER A 1 87 ? 5.285 28.240 -3.707 1.00 47.62 87 SER A C 1
ATOM 656 O O . SER A 1 87 ? 4.360 28.856 -4.236 1.00 47.62 87 SER A O 1
ATOM 658 N N . GLN A 1 88 ? 6.010 28.741 -2.711 1.00 46.31 88 GLN A N 1
ATOM 659 C CA . GLN A 1 88 ? 5.765 30.052 -2.102 1.00 46.31 88 GLN A CA 1
ATOM 660 C C . GLN A 1 88 ? 6.152 31.228 -3.020 1.00 46.31 88 GLN A C 1
ATOM 662 O O . GLN A 1 88 ? 5.787 32.359 -2.724 1.00 46.31 88 GLN A O 1
ATOM 667 N N . ASP A 1 89 ? 6.768 30.939 -4.166 1.00 50.03 89 ASP A N 1
ATOM 668 C CA . ASP A 1 89 ? 7.100 31.888 -5.221 1.00 50.03 89 ASP A CA 1
ATOM 669 C C . ASP A 1 89 ? 6.395 31.455 -6.513 1.00 50.03 89 ASP A C 1
ATOM 671 O O . ASP A 1 89 ? 6.797 30.473 -7.129 1.00 50.03 89 ASP A O 1
ATOM 675 N N . ASP A 1 90 ? 5.273 32.098 -6.840 1.00 43.69 90 ASP A N 1
ATOM 676 C CA . ASP A 1 90 ? 4.821 32.398 -8.211 1.00 43.69 90 ASP A CA 1
ATOM 677 C C . ASP A 1 90 ? 3.364 32.873 -8.167 1.00 43.69 90 ASP A C 1
ATOM 679 O O . ASP A 1 90 ? 2.385 32.114 -8.195 1.00 43.69 90 ASP A O 1
ATOM 683 N N . GLU A 1 91 ? 3.230 34.192 -8.091 1.00 47.22 91 GLU A N 1
ATOM 684 C CA . GLU A 1 91 ? 2.015 34.902 -8.441 1.00 47.22 91 GLU A CA 1
ATOM 685 C C . GLU A 1 91 ? 1.786 34.713 -9.956 1.00 47.22 91 GLU A C 1
ATOM 687 O O . GLU A 1 91 ? 2.668 34.969 -10.768 1.00 47.22 91 GLU A O 1
ATOM 692 N N . ALA A 1 92 ? 0.601 34.224 -10.334 1.00 48.88 92 ALA A N 1
ATOM 693 C CA . ALA A 1 92 ? 0.154 34.008 -11.718 1.00 48.88 92 ALA A CA 1
ATOM 694 C C . ALA A 1 92 ? 0.757 32.815 -12.504 1.00 48.88 92 ALA A C 1
ATOM 696 O O . ALA A 1 92 ? 1.245 32.965 -13.621 1.00 48.88 92 ALA A O 1
ATOM 697 N N . ALA A 1 93 ? 0.558 31.580 -12.029 1.00 45.31 93 ALA A N 1
ATOM 698 C CA . ALA A 1 93 ? 0.648 30.396 -12.893 1.00 45.31 93 ALA A CA 1
ATOM 699 C C . ALA A 1 93 ? -0.569 29.470 -12.739 1.00 45.31 93 ALA A C 1
ATOM 701 O O . ALA A 1 93 ? -0.923 29.012 -11.651 1.00 45.31 93 ALA A O 1
ATOM 702 N N . SER A 1 94 ? -1.225 29.188 -13.867 1.00 47.62 94 SER A N 1
ATOM 703 C CA . SER A 1 94 ? -2.302 28.206 -14.019 1.00 47.62 94 SER A CA 1
ATOM 704 C C . SER A 1 94 ? -1.982 26.918 -13.245 1.00 47.62 94 SER A C 1
ATOM 706 O O . SER A 1 94 ? -0.994 26.246 -13.544 1.00 47.62 94 SER A O 1
ATOM 708 N N . LYS A 1 95 ? -2.794 26.595 -12.224 1.00 54.38 95 LYS A N 1
ATOM 709 C CA . LYS A 1 95 ? -2.603 25.473 -11.283 1.00 54.38 95 LYS A CA 1
ATOM 710 C C . LYS A 1 95 ? -2.557 24.125 -12.019 1.00 54.38 95 LYS A C 1
ATOM 712 O O . LYS A 1 95 ? -3.562 23.412 -12.093 1.00 54.38 95 LYS A O 1
ATOM 717 N N . LYS A 1 96 ? -1.396 23.751 -12.564 1.00 65.75 96 LYS A N 1
ATOM 718 C CA . LYS A 1 96 ? -1.160 22.438 -13.175 1.00 65.75 96 LYS A CA 1
ATOM 719 C C . LYS A 1 96 ? -1.268 21.379 -12.078 1.00 65.75 96 LYS A C 1
ATOM 721 O O . LYS A 1 96 ? -0.397 21.254 -11.228 1.00 65.75 96 LYS A O 1
ATOM 726 N N . ARG A 1 97 ? -2.377 20.635 -12.066 1.00 68.38 97 ARG A N 1
ATOM 727 C CA . ARG A 1 97 ? -2.598 19.522 -11.129 1.00 68.38 97 ARG A CA 1
ATOM 728 C C . ARG A 1 97 ? -1.578 18.417 -11.409 1.00 68.38 97 ARG A C 1
ATOM 730 O O . ARG A 1 97 ? -1.447 17.990 -12.558 1.00 68.38 97 ARG A O 1
ATOM 737 N N . ARG A 1 98 ? -0.886 17.935 -10.375 1.00 77.38 98 ARG A N 1
ATOM 738 C CA . ARG A 1 98 ? 0.064 16.820 -10.490 1.00 77.38 98 ARG A CA 1
ATOM 739 C C . ARG A 1 98 ? -0.699 15.496 -10.491 1.00 77.38 98 ARG A C 1
ATOM 741 O O . ARG A 1 98 ? -1.767 15.387 -9.889 1.00 77.38 98 ARG A O 1
ATOM 748 N N . LYS A 1 99 ? -0.169 14.493 -11.193 1.00 82.50 99 LYS A N 1
ATOM 749 C CA . LYS A 1 99 ? -0.648 13.111 -11.091 1.00 82.50 99 LYS A CA 1
ATOM 750 C C . LYS A 1 99 ? 0.238 12.344 -10.119 1.00 82.50 99 LYS A C 1
ATOM 752 O O . LYS A 1 99 ? 1.452 12.327 -10.301 1.00 82.50 99 LYS A O 1
ATOM 757 N N . GLU A 1 100 ? -0.369 11.702 -9.134 1.00 84.94 100 GLU A N 1
ATOM 758 C CA . GLU A 1 100 ? 0.318 10.831 -8.179 1.00 84.94 100 GLU A CA 1
ATOM 759 C C . GLU A 1 100 ? -0.296 9.438 -8.208 1.00 84.94 100 GLU A C 1
ATOM 761 O O . GLU A 1 100 ? -1.496 9.279 -8.446 1.00 84.94 100 GLU A O 1
ATOM 766 N N . TRP A 1 101 ? 0.541 8.423 -8.015 1.00 86.94 101 TRP A N 1
ATOM 767 C CA . TRP A 1 101 ? 0.084 7.043 -7.942 1.00 86.94 101 TRP A CA 1
ATOM 768 C C . TRP A 1 101 ? -0.552 6.770 -6.583 1.00 86.94 101 TRP A C 1
ATOM 770 O O . TRP A 1 101 ? -0.011 7.141 -5.547 1.00 86.94 101 TRP A O 1
ATOM 780 N N . GLN A 1 102 ? -1.692 6.090 -6.610 1.00 91.56 102 GLN A N 1
ATOM 781 C CA . GLN A 1 102 ? -2.400 5.606 -5.436 1.00 91.56 102 GLN A CA 1
ATOM 782 C C . GLN A 1 102 ? -2.834 4.152 -5.642 1.00 91.56 102 GLN A C 1
ATOM 784 O O . GLN A 1 102 ? -2.982 3.679 -6.778 1.00 91.56 102 GLN A O 1
ATOM 789 N N . LEU A 1 103 ? -3.112 3.461 -4.542 1.00 93.31 103 LEU A N 1
ATOM 790 C CA . LEU A 1 103 ? -3.697 2.127 -4.551 1.00 93.31 103 LEU A CA 1
ATOM 791 C C . LEU A 1 103 ? -5.209 2.210 -4.312 1.00 93.31 103 LEU A C 1
ATOM 793 O O . LEU A 1 103 ? -5.653 2.550 -3.222 1.00 93.31 103 LEU A O 1
ATOM 797 N N . ALA A 1 104 ? -6.016 1.844 -5.305 1.00 93.19 104 ALA A N 1
ATOM 798 C CA . ALA A 1 104 ? -7.429 1.543 -5.090 1.00 93.19 104 ALA A CA 1
ATOM 799 C C . ALA A 1 104 ? -7.529 0.141 -4.471 1.00 93.19 104 ALA A C 1
ATOM 801 O O . ALA A 1 104 ? -7.544 -0.869 -5.187 1.00 93.19 104 ALA A O 1
ATOM 802 N N . ALA A 1 105 ? -7.508 0.085 -3.141 1.00 93.50 105 ALA A N 1
ATOM 803 C CA . ALA A 1 105 ? -7.480 -1.148 -2.375 1.00 93.50 105 ALA A CA 1
ATOM 804 C C . ALA A 1 105 ? -8.853 -1.834 -2.398 1.00 93.50 105 ALA A C 1
ATOM 806 O O . ALA A 1 105 ? -9.893 -1.238 -2.124 1.00 93.50 105 ALA A O 1
ATOM 807 N N . GLN A 1 106 ? -8.832 -3.113 -2.761 1.00 92.56 106 GLN A N 1
ATOM 808 C CA . GLN A 1 106 ? -10.000 -3.992 -2.834 1.00 92.56 106 GLN A CA 1
ATOM 809 C C . GLN A 1 106 ? -10.076 -4.920 -1.624 1.00 92.56 106 GLN A C 1
ATOM 811 O O . GLN A 1 106 ? -11.153 -5.387 -1.267 1.00 92.56 106 GLN A O 1
ATOM 816 N N . LYS A 1 107 ? -8.924 -5.219 -1.017 1.00 92.00 107 LYS A N 1
ATOM 817 C CA . LYS A 1 107 ? -8.812 -6.022 0.198 1.00 92.00 107 LYS A CA 1
ATOM 818 C C . LYS A 1 107 ? -7.865 -5.337 1.168 1.00 92.00 107 LYS A C 1
ATOM 820 O O . LYS A 1 107 ? -6.833 -4.808 0.757 1.00 92.00 107 LYS A O 1
ATOM 825 N N . LEU A 1 108 ? -8.220 -5.407 2.444 1.00 93.19 108 LEU A N 1
ATOM 826 C CA . LEU A 1 108 ? -7.435 -4.906 3.561 1.00 93.19 108 LEU A CA 1
ATOM 827 C C . LEU A 1 108 ? -7.382 -5.977 4.643 1.00 93.19 108 LEU A C 1
ATOM 829 O O . LEU A 1 108 ? -8.407 -6.574 4.978 1.00 93.19 108 LEU A O 1
ATOM 833 N N . LYS A 1 109 ? -6.189 -6.201 5.194 1.00 92.19 109 LYS A N 1
ATOM 834 C CA . LYS A 1 109 ? -5.958 -7.094 6.328 1.00 92.19 109 LYS A CA 1
ATOM 835 C C . LYS A 1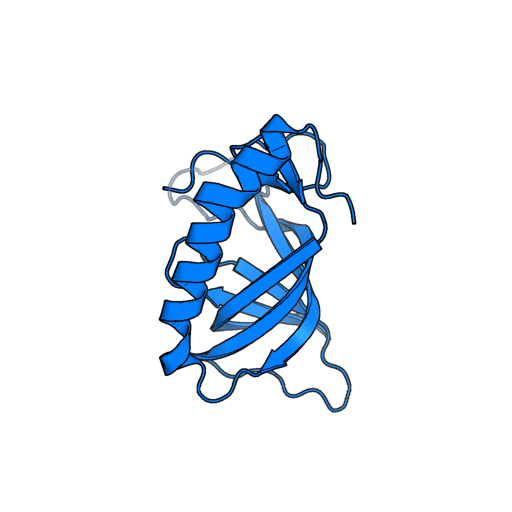 109 ? -5.074 -6.405 7.362 1.00 92.19 109 LYS A C 1
ATOM 837 O O . LYS A 1 109 ? -3.980 -5.961 7.024 1.00 92.19 109 LYS A O 1
ATOM 842 N N . LEU A 1 110 ? -5.524 -6.361 8.615 1.00 91.88 110 LEU A N 1
ATOM 843 C CA . LEU A 1 110 ? -4.696 -5.939 9.745 1.00 91.88 110 LEU A CA 1
ATOM 844 C C . LEU A 1 110 ? -3.669 -7.028 10.068 1.00 91.88 110 LEU A C 1
ATOM 846 O O . LEU A 1 110 ? -3.985 -8.222 10.070 1.00 91.88 110 LEU A O 1
ATOM 850 N N . LEU A 1 111 ? -2.435 -6.623 10.344 1.00 89.88 111 LEU A N 1
ATOM 851 C CA . LEU A 1 111 ? -1.333 -7.534 10.622 1.00 89.88 111 LEU A CA 1
ATOM 852 C C . LEU A 1 111 ? -0.909 -7.415 12.090 1.00 89.88 111 LEU A C 1
ATOM 854 O O . LEU A 1 111 ? -0.052 -6.612 12.454 1.00 89.88 111 LEU A O 1
ATOM 858 N N . GLY A 1 112 ? -1.489 -8.257 12.945 1.00 84.69 112 GLY A N 1
ATOM 859 C CA . GLY A 1 112 ? -1.062 -8.382 14.342 1.00 84.69 112 GLY A CA 1
ATOM 860 C C . GLY A 1 112 ? 0.396 -8.856 14.464 1.00 84.69 112 GLY A C 1
ATOM 861 O O . GLY A 1 112 ? 0.864 -9.687 13.675 1.00 84.69 112 GLY A O 1
ATOM 862 N N . GLY A 1 113 ? 1.135 -8.304 15.436 1.00 77.62 113 GLY A N 1
ATOM 863 C CA . GLY A 1 113 ? 2.540 -8.659 15.706 1.00 77.62 113 GLY A CA 1
ATOM 864 C C . GLY A 1 113 ? 3.514 -8.346 14.560 1.00 77.62 113 GLY A C 1
ATOM 865 O O . GLY A 1 113 ? 4.632 -8.858 14.525 1.00 77.62 113 GLY A O 1
ATOM 866 N N . ALA A 1 114 ? 3.085 -7.537 13.592 1.00 79.81 114 ALA A N 1
ATOM 867 C CA . ALA A 1 114 ? 3.811 -7.244 12.364 1.00 79.81 114 ALA A CA 1
ATOM 868 C C . ALA A 1 114 ? 5.108 -6.463 12.555 1.00 79.81 114 ALA A C 1
ATOM 870 O O . ALA A 1 114 ? 6.037 -6.687 11.789 1.00 79.81 114 ALA A O 1
ATOM 871 N N . ALA A 1 115 ? 5.206 -5.606 13.574 1.00 76.12 115 ALA A N 1
ATOM 872 C CA . ALA A 1 115 ? 6.413 -4.816 13.824 1.00 76.12 115 ALA A CA 1
ATOM 873 C C . ALA A 1 115 ? 7.670 -5.702 13.914 1.00 76.12 115 ALA A C 1
ATOM 875 O O . ALA A 1 115 ? 8.701 -5.386 13.330 1.00 76.12 115 ALA A O 1
ATOM 876 N N . ARG A 1 116 ? 7.553 -6.882 14.543 1.00 76.50 116 ARG A N 1
ATOM 877 C CA . ARG A 1 116 ? 8.647 -7.862 14.661 1.00 76.50 116 ARG A CA 1
ATOM 878 C C . ARG A 1 116 ? 9.001 -8.551 13.335 1.00 76.50 116 ARG A C 1
ATOM 880 O O . ARG A 1 116 ? 10.103 -9.066 13.197 1.00 76.50 116 ARG A O 1
ATOM 887 N N . ARG A 1 117 ? 8.072 -8.589 12.376 1.00 77.38 117 ARG A N 1
ATOM 888 C CA . ARG A 1 117 ? 8.233 -9.239 11.061 1.00 77.38 117 ARG A CA 1
ATOM 889 C C . ARG A 1 117 ? 8.504 -8.257 9.921 1.00 77.38 117 ARG A C 1
ATOM 891 O O . ARG A 1 117 ? 8.843 -8.702 8.832 1.00 77.38 117 ARG A O 1
ATOM 898 N N . ALA A 1 118 ? 8.389 -6.953 10.168 1.00 75.62 118 ALA A N 1
ATOM 899 C CA . ALA A 1 118 ? 8.551 -5.920 9.152 1.00 75.62 118 ALA A CA 1
ATOM 900 C C . ALA A 1 118 ? 9.903 -6.006 8.431 1.00 75.62 118 ALA A C 1
ATOM 902 O O . ALA A 1 118 ? 9.963 -5.826 7.219 1.00 75.62 118 ALA A O 1
ATOM 903 N N . GLU A 1 119 ? 10.968 -6.342 9.159 1.00 76.88 119 GLU A N 1
ATOM 90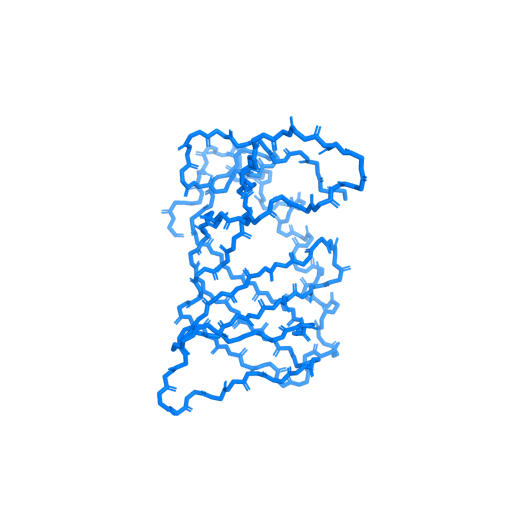4 C CA . GLU A 1 119 ? 12.307 -6.469 8.582 1.00 76.88 119 GLU A CA 1
ATOM 905 C C . GLU A 1 119 ? 12.448 -7.691 7.661 1.00 76.88 119 GLU A C 1
ATOM 907 O O . GLU A 1 119 ? 13.065 -7.594 6.604 1.00 76.88 119 GLU A O 1
ATOM 912 N N . LEU A 1 120 ? 11.799 -8.813 7.994 1.00 79.56 120 LEU A N 1
ATOM 913 C CA . LEU A 1 120 ? 11.788 -10.003 7.134 1.00 79.56 120 LEU A CA 1
ATOM 914 C C . LEU A 1 120 ? 11.109 -9.708 5.790 1.00 79.56 120 LEU A C 1
ATOM 916 O O . LEU A 1 120 ? 11.594 -10.125 4.744 1.00 79.56 120 LEU A O 1
ATOM 920 N N . TRP A 1 121 ? 10.028 -8.924 5.794 1.00 78.00 121 TRP A N 1
ATOM 921 C CA . TRP A 1 121 ? 9.345 -8.538 4.555 1.00 78.00 121 TRP A CA 1
ATOM 922 C C . TRP A 1 121 ? 10.194 -7.638 3.673 1.00 78.00 121 TRP A C 1
ATOM 924 O O . TRP A 1 121 ? 10.192 -7.796 2.456 1.00 78.00 121 TRP A O 1
ATOM 934 N N . LYS A 1 122 ? 10.951 -6.710 4.267 1.00 77.56 122 LYS A N 1
ATOM 935 C CA . LYS A 1 122 ? 11.894 -5.899 3.492 1.00 77.56 122 LYS A CA 1
ATOM 936 C C . LYS A 1 122 ? 12.915 -6.784 2.786 1.00 77.56 122 LYS A C 1
ATOM 938 O O . LYS A 1 122 ? 13.177 -6.567 1.609 1.00 77.56 122 LYS A O 1
ATOM 943 N N . GLN A 1 123 ? 13.437 -7.804 3.468 1.00 79.56 123 GLN A N 1
ATOM 944 C CA . GLN A 1 123 ? 14.364 -8.763 2.864 1.00 79.56 123 GLN A CA 1
ATOM 945 C C . GLN A 1 123 ? 13.719 -9.545 1.707 1.00 79.56 123 GLN A C 1
ATOM 947 O O . GLN A 1 123 ? 14.336 -9.684 0.653 1.00 79.56 123 GLN A O 1
ATOM 952 N N . GLU A 1 124 ? 12.468 -9.994 1.849 1.00 79.94 124 GLU A N 1
ATOM 953 C CA . GLU A 1 124 ? 11.725 -10.662 0.766 1.00 79.94 124 GLU A CA 1
ATOM 954 C C . GLU A 1 124 ? 11.510 -9.744 -0.450 1.00 79.94 124 GLU A C 1
ATOM 956 O O . GLU A 1 124 ? 11.702 -10.162 -1.594 1.00 79.94 124 GLU A O 1
ATOM 961 N N . VAL A 1 125 ? 11.150 -8.477 -0.221 1.00 79.44 125 VAL A N 1
ATOM 962 C CA . VAL A 1 125 ? 10.957 -7.484 -1.291 1.00 79.44 125 VAL A CA 1
ATOM 963 C C . VAL A 1 125 ? 12.273 -7.171 -2.003 1.00 79.44 125 VAL A C 1
ATOM 965 O O . VAL A 1 125 ? 12.295 -7.080 -3.232 1.00 79.44 125 VAL A O 1
ATOM 968 N N . LEU A 1 126 ? 13.374 -7.048 -1.258 1.00 79.81 126 LEU A N 1
ATOM 969 C CA . LEU A 1 126 ? 14.704 -6.867 -1.838 1.00 79.81 126 LEU A CA 1
ATOM 970 C C . LEU A 1 126 ? 15.089 -8.066 -2.711 1.00 79.81 126 LEU A C 1
ATOM 972 O O . LEU A 1 126 ? 15.486 -7.875 -3.857 1.00 79.81 126 LEU A O 1
ATOM 976 N N . MET A 1 127 ? 14.859 -9.293 -2.237 1.00 81.12 127 MET A N 1
ATOM 977 C CA . MET A 1 127 ? 15.110 -10.508 -3.019 1.00 81.12 127 MET A CA 1
ATOM 978 C C . MET A 1 127 ? 14.282 -10.549 -4.316 1.00 81.12 127 MET A C 1
ATOM 980 O O . MET A 1 127 ? 14.798 -10.906 -5.378 1.00 81.12 127 MET A O 1
ATOM 984 N N . LEU A 1 128 ? 13.002 -10.161 -4.262 1.00 77.56 128 LEU A N 1
ATOM 985 C CA . LEU A 1 128 ? 12.153 -10.047 -5.454 1.00 77.56 128 LEU A CA 1
ATOM 986 C C . LEU A 1 128 ? 12.743 -9.059 -6.469 1.00 77.56 128 LEU A C 1
ATOM 988 O O . LEU A 1 128 ? 12.784 -9.349 -7.669 1.00 77.56 128 LEU A O 1
ATOM 992 N N . HIS A 1 129 ? 13.218 -7.911 -5.988 1.00 74.81 129 HIS A N 1
ATOM 993 C CA . HIS A 1 129 ? 13.752 -6.848 -6.830 1.00 74.81 129 HIS A CA 1
ATOM 994 C C . HIS A 1 129 ? 15.119 -7.195 -7.436 1.00 74.81 129 HIS A C 1
ATOM 996 O O . HIS A 1 129 ? 15.366 -6.885 -8.599 1.00 74.81 129 HIS A O 1
ATOM 1002 N N . GLU A 1 130 ? 16.001 -7.836 -6.672 1.00 81.38 130 GLU A N 1
ATOM 1003 C CA . GLU A 1 130 ? 17.368 -8.150 -7.103 1.00 81.38 130 GLU A CA 1
ATOM 1004 C C . GLU A 1 130 ? 17.447 -9.423 -7.949 1.00 81.38 130 GLU A C 1
ATOM 1006 O O . GLU A 1 130 ? 18.255 -9.495 -8.873 1.00 81.38 130 GLU A O 1
ATOM 1011 N N . THR A 1 131 ? 16.584 -10.407 -7.688 1.00 79.44 131 THR A N 1
ATOM 1012 C CA . THR A 1 131 ? 16.705 -11.734 -8.308 1.00 79.44 131 THR A CA 1
ATOM 1013 C C . THR A 1 131 ? 15.585 -12.005 -9.307 1.00 79.44 131 THR A C 1
ATOM 1015 O O . THR A 1 131 ? 15.829 -12.432 -10.439 1.00 79.44 131 THR A O 1
ATOM 1018 N N . ILE A 1 132 ? 14.332 -11.753 -8.921 1.00 77.75 132 ILE A N 1
ATOM 1019 C CA . ILE A 1 132 ? 13.169 -12.209 -9.695 1.00 77.75 132 ILE A CA 1
ATOM 1020 C C . ILE A 1 132 ? 12.863 -11.250 -10.845 1.00 77.75 132 ILE A C 1
ATOM 1022 O O . ILE A 1 132 ? 12.704 -11.696 -11.981 1.00 77.75 132 ILE A O 1
ATOM 1026 N N . TYR A 1 133 ? 12.821 -9.939 -10.600 1.00 78.75 133 TYR A N 1
ATOM 1027 C CA . TYR A 1 133 ? 12.484 -8.968 -11.648 1.00 78.75 133 TYR A CA 1
ATOM 1028 C C . TYR A 1 133 ? 13.480 -8.945 -12.814 1.00 78.75 133 TYR A C 1
ATOM 1030 O O . TYR A 1 133 ? 13.019 -8.990 -13.957 1.00 78.75 133 TYR A O 1
ATOM 1038 N N . PRO A 1 134 ? 14.809 -8.970 -12.596 1.00 77.88 134 PRO A N 1
ATOM 1039 C CA . PRO A 1 134 ? 15.763 -9.078 -13.697 1.00 77.88 134 PRO A CA 1
ATOM 1040 C C . PRO A 1 134 ? 15.574 -10.367 -14.501 1.00 77.88 134 PRO A C 1
ATOM 1042 O O . PRO A 1 134 ? 15.594 -10.334 -15.731 1.00 77.88 134 PRO A O 1
ATOM 1045 N N . THR A 1 135 ? 15.300 -11.486 -13.823 1.00 79.81 135 THR A N 1
ATOM 1046 C CA . THR A 1 135 ? 15.046 -12.779 -14.473 1.00 79.81 135 THR A CA 1
ATOM 1047 C C . THR A 1 135 ? 13.781 -12.749 -15.339 1.00 79.81 135 THR A C 1
ATOM 1049 O O . THR A 1 135 ? 13.785 -13.269 -16.455 1.00 79.81 135 THR A O 1
ATOM 1052 N N . LEU A 1 136 ? 12.695 -12.126 -14.865 1.00 74.94 136 LEU A N 1
ATOM 1053 C CA . LEU A 1 136 ? 11.455 -11.982 -15.638 1.00 74.94 136 LEU A CA 1
ATOM 1054 C C . LEU A 1 136 ? 11.673 -11.158 -16.912 1.00 74.94 136 LEU A C 1
ATOM 1056 O O . LEU A 1 136 ? 11.208 -11.547 -17.984 1.00 74.94 136 LEU A O 1
ATOM 1060 N N . VAL A 1 137 ? 12.442 -10.070 -16.808 1.00 72.56 137 VAL A N 1
ATOM 1061 C CA . VAL A 1 137 ? 12.797 -9.220 -17.953 1.00 72.56 137 VAL A CA 1
ATOM 1062 C C . VAL A 1 137 ? 13.653 -9.978 -18.962 1.00 72.56 137 VAL A C 1
ATOM 1064 O O . VAL A 1 137 ? 13.336 -9.959 -20.149 1.00 72.56 137 VAL A O 1
ATOM 1067 N N . GLN A 1 138 ? 14.685 -10.697 -18.507 1.00 74.19 138 GLN A N 1
ATOM 1068 C CA . GLN A 1 138 ? 15.530 -11.521 -19.383 1.00 74.19 138 GLN A CA 1
ATOM 1069 C C . GLN A 1 138 ? 14.725 -12.575 -20.153 1.00 74.19 138 GLN A C 1
ATOM 1071 O O . GLN A 1 138 ? 15.056 -12.895 -21.291 1.00 74.19 138 GLN A O 1
ATOM 1076 N N . ARG A 1 139 ? 13.652 -13.100 -19.553 1.00 76.38 139 ARG A N 1
ATOM 1077 C CA . ARG A 1 139 ? 12.765 -14.094 -20.176 1.00 76.38 139 ARG A CA 1
ATOM 1078 C C . ARG A 1 139 ? 11.665 -13.486 -21.051 1.00 76.38 139 ARG A C 1
ATOM 1080 O O . ARG A 1 139 ? 10.851 -14.234 -21.583 1.00 76.38 139 ARG A O 1
ATOM 1087 N N . GLY A 1 140 ? 11.598 -12.158 -21.179 1.00 66.62 140 GLY A N 1
ATOM 1088 C CA . GLY A 1 140 ? 10.526 -11.472 -21.909 1.00 66.62 140 GLY A CA 1
ATOM 1089 C C . GLY A 1 140 ? 9.136 -11.676 -21.294 1.00 66.62 140 GLY A C 1
ATOM 1090 O O . GLY A 1 140 ? 8.126 -11.433 -21.953 1.00 66.62 140 GLY A O 1
ATOM 1091 N N . LEU A 1 141 ? 9.064 -12.130 -20.038 1.00 63.06 141 LEU A N 1
ATOM 1092 C CA . LEU A 1 141 ? 7.812 -12.374 -19.336 1.00 63.06 141 LEU A CA 1
ATOM 1093 C C . LEU A 1 141 ? 7.389 -11.079 -18.645 1.00 63.06 141 LEU A C 1
ATOM 1095 O O . LEU A 1 141 ? 7.983 -10.656 -17.653 1.00 63.06 141 LEU A O 1
ATOM 1099 N N . THR A 1 142 ? 6.336 -10.446 -19.155 1.00 57.09 142 THR A N 1
ATOM 1100 C CA . THR A 1 142 ? 5.635 -9.415 -18.386 1.00 57.09 142 THR A CA 1
ATOM 1101 C C . THR A 1 142 ? 4.721 -10.112 -17.378 1.00 57.09 142 THR A C 1
ATOM 1103 O O . THR A 1 142 ? 3.935 -10.968 -17.792 1.00 57.09 142 THR A O 1
ATOM 1106 N N . PRO A 1 143 ? 4.782 -9.785 -16.072 1.00 52.81 143 PRO A N 1
ATOM 1107 C CA . PRO A 1 143 ? 3.845 -10.313 -15.087 1.00 52.81 143 PRO A CA 1
ATOM 1108 C C . PRO A 1 143 ? 2.450 -9.779 -15.426 1.00 52.81 143 PRO A C 1
ATOM 1110 O O . PRO A 1 143 ? 2.078 -8.665 -15.067 1.00 52.81 143 PRO A O 1
ATOM 1113 N N . THR A 1 144 ? 1.710 -10.538 -16.230 1.00 46.50 144 THR A N 1
ATOM 1114 C CA . THR A 1 144 ? 0.421 -10.126 -16.799 1.00 46.50 144 THR A CA 1
ATOM 1115 C C . THR A 1 144 ? -0.775 -10.780 -16.121 1.00 46.50 144 THR A C 1
ATOM 1117 O O . THR A 1 144 ? -1.894 -10.603 -16.602 1.00 46.50 144 THR A O 1
ATOM 1120 N N . GLN A 1 145 ? -0.588 -11.468 -14.992 1.00 39.38 145 GLN A N 1
ATOM 1121 C CA . GLN A 1 145 ? -1.684 -12.095 -14.250 1.00 39.38 145 GLN A CA 1
ATOM 1122 C C . GLN A 1 145 ? -1.598 -11.811 -12.756 1.00 39.38 145 GLN A C 1
ATOM 1124 O O . GLN A 1 145 ? -0.507 -12.019 -12.183 1.00 39.38 145 GLN A O 1
#

Nearest PDB structures (foldseek):
  2z6k-assembly1_A  TM=7.832E-01  e=2.050E-05  Homo sapiens
  1quq-assembly3_A  TM=7.286E-01  e=1.039E-04  Homo sapiens
  1l1o-assembly1_E  TM=7.851E-01  e=2.691E-04  Homo sapiens
  2pqa-assembly1_A  TM=7.338E-01  e=2.406E-04  Homo sapiens
  2z6k-assembly2_B  TM=7.299E-01  e=2.151E-04  Homo sapiens

InterPro domains:
  IPR012340 Nucleic acid-binding, OB-fold [G3DSA:2.40.50.140] (3-133)
  IPR032245 RecQ-mediated genome instability protein 2 [PF16100] (13-127)
  IPR032245 RecQ-mediated genome instability protein 2 [PTHR33962] (5-137)

Organism: Chlamydomonas incerta (NCBI:txid51695)

Foldseek 3Di:
DQDDFDDDPDQWGAGPLRFTDFKDKDKAFFADWDDDPQKIWTFGDLPPDHTAIEIEGADPPRDDDDGRWIKIFIATKGWDWAFDPDPVDDDDDDGDTDIDIHGDTPDMDTDPPCVVVSVVVVVVVVCCVPPVSNVCSVVVHRPPD